Protein AF-A0A379B582-F1 (afdb_monomer)

Organism: NCBI:txid757

InterPro domains:
  IPR000262 FMN-dependent dehydrogenase [PF01070] (6-57)
  IPR013785 Aldolase-type TIM barrel [G3DSA:3.20.20.70] (3-68)

Radius of gyration: 16.02 Å; Cα contacts (8 Å, |Δi|>4): 34; chains: 1; bounding box: 42×29×30 Å

pLDDT: mean 84.15, std 13.74, range [38.91, 95.81]

Foldseek 3Di:
DQADDPDDDDDPCQVVLCVPPNPVRNVVSVVVVVVVVVVVCVVLVHPDPVVDHCVSDDDDDPVVVVVVVPD

Secondary structure (DSSP, 8-state):
--TT-S-----HHHHHHHHHHHHHHHHHHHHHHHHHHHHHHHHHT-SSGGG-SGGG----SHHHHHHHTT-

Structure (mmCIF, N/CA/C/O backbone):
data_AF-A0A379B582-F1
#
_entry.id   AF-A0A379B582-F1
#
loop_
_atom_site.group_PDB
_atom_site.id
_atom_site.type_symbol
_atom_site.label_atom_id
_atom_site.label_alt_id
_atom_site.label_comp_id
_atom_site.label_asym_id
_atom_site.label_entity_id
_atom_site.label_seq_id
_atom_site.pdbx_PDB_ins_code
_atom_site.Cartn_x
_atom_site.Cartn_y
_atom_site.Cartn_z
_atom_site.occupancy
_atom_site.B_iso_or_equiv
_atom_site.auth_seq_id
_atom_site.auth_comp_id
_atom_site.auth_asym_id
_atom_site.auth_atom_id
_atom_site.pdbx_PDB_model_num
ATOM 1 N N . MET A 1 1 ? -5.011 -9.604 -8.250 1.00 38.91 1 MET A N 1
ATOM 2 C CA . MET A 1 1 ? -5.839 -10.765 -7.860 1.00 38.91 1 MET A CA 1
ATOM 3 C C . MET A 1 1 ? -6.043 -10.676 -6.356 1.00 38.91 1 MET A C 1
ATOM 5 O O . MET A 1 1 ? -5.081 -10.900 -5.644 1.00 38.91 1 MET A O 1
ATOM 9 N N . ILE A 1 2 ? -7.224 -10.257 -5.891 1.00 39.62 2 ILE A N 1
ATOM 10 C CA . ILE A 1 2 ? -7.525 -10.050 -4.456 1.00 39.62 2 ILE A CA 1
ATOM 11 C C . ILE A 1 2 ? -8.464 -11.137 -3.891 1.00 39.62 2 ILE A C 1
ATOM 13 O O . ILE A 1 2 ? -8.690 -11.201 -2.694 1.00 39.62 2 ILE A O 1
ATOM 17 N N . SER A 1 3 ? -8.980 -12.036 -4.737 1.00 48.81 3 SER A N 1
ATOM 18 C CA . SER A 1 3 ? -10.097 -12.918 -4.363 1.00 48.81 3 SER A CA 1
ATOM 19 C C . SER A 1 3 ? -9.745 -14.064 -3.401 1.00 48.81 3 SER A C 1
ATOM 21 O O . SER A 1 3 ? -10.663 -14.657 -2.850 1.00 48.81 3 SER A O 1
ATOM 23 N N . ALA A 1 4 ? -8.463 -14.404 -3.224 1.00 49.28 4 ALA A N 1
ATOM 24 C CA . ALA A 1 4 ? -7.979 -15.410 -2.267 1.00 49.28 4 ALA A CA 1
ATOM 25 C C . ALA A 1 4 ? -6.438 -15.430 -2.269 1.00 49.28 4 ALA A C 1
ATOM 27 O O . ALA A 1 4 ? -5.820 -16.387 -2.733 1.00 49.28 4 ALA A O 1
ATOM 28 N N . SER A 1 5 ? -5.788 -14.343 -1.848 1.00 61.09 5 SER A N 1
ATOM 29 C CA . SER A 1 5 ? -4.320 -14.280 -1.840 1.00 61.09 5 SER A C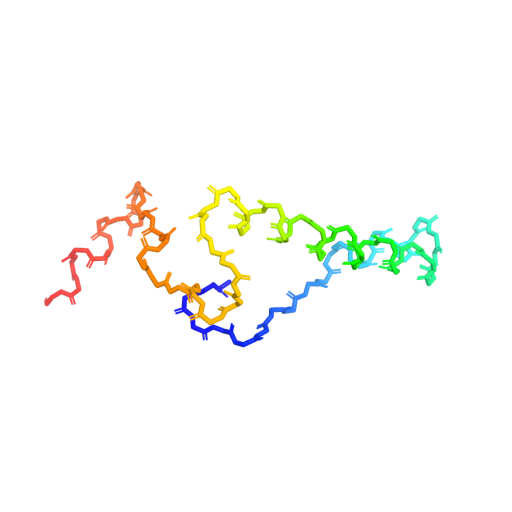A 1
ATOM 30 C C . SER A 1 5 ? -3.787 -13.823 -0.493 1.00 61.09 5 SER A C 1
ATOM 32 O O . SER A 1 5 ? -4.132 -12.742 -0.026 1.00 61.09 5 SER A O 1
ATOM 34 N N . ASN A 1 6 ? -2.876 -14.599 0.090 1.00 76.06 6 ASN A N 1
ATOM 35 C CA . ASN A 1 6 ? -2.148 -14.202 1.295 1.00 76.06 6 ASN A CA 1
ATOM 36 C C . ASN A 1 6 ? -1.091 -13.114 1.023 1.00 76.06 6 ASN A C 1
ATOM 38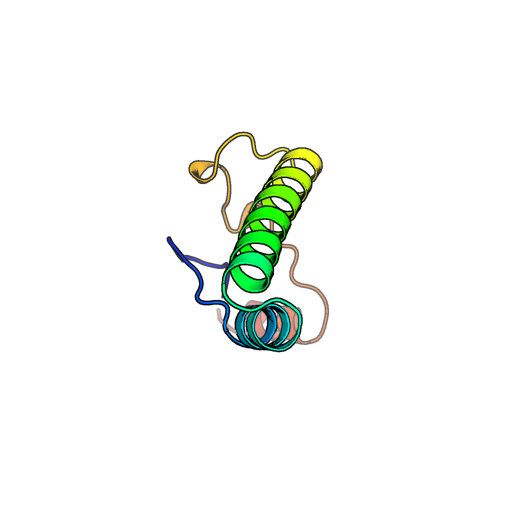 O O . ASN A 1 6 ? -0.620 -12.482 1.963 1.00 76.06 6 ASN A O 1
ATOM 42 N N . ALA A 1 7 ? -0.709 -12.907 -0.242 1.00 80.94 7 ALA A N 1
ATOM 43 C CA . ALA A 1 7 ? 0.222 -11.871 -0.680 1.00 80.94 7 ALA A CA 1
ATOM 44 C C . ALA A 1 7 ? 0.043 -11.564 -2.176 1.00 80.94 7 ALA A C 1
ATOM 46 O O . ALA A 1 7 ? -0.430 -12.410 -2.938 1.00 80.94 7 ALA A O 1
ATOM 47 N N . VAL A 1 8 ? 0.467 -10.371 -2.599 1.00 84.50 8 VAL A N 1
ATOM 48 C CA . VAL A 1 8 ? 0.476 -9.939 -4.003 1.00 84.50 8 VAL A CA 1
ATOM 49 C C . VAL A 1 8 ? 1.859 -9.394 -4.345 1.00 84.50 8 VAL A C 1
ATOM 51 O O . VAL A 1 8 ? 2.426 -8.614 -3.582 1.00 84.50 8 VAL A O 1
ATOM 54 N N . ALA A 1 9 ? 2.399 -9.807 -5.491 1.00 85.75 9 ALA A N 1
ATOM 55 C CA . ALA A 1 9 ? 3.632 -9.246 -6.031 1.00 85.75 9 ALA A CA 1
ATOM 56 C C . ALA A 1 9 ? 3.355 -7.899 -6.715 1.00 85.75 9 ALA A C 1
ATOM 58 O O . ALA A 1 9 ? 2.362 -7.748 -7.431 1.00 85.75 9 ALA A O 1
ATOM 59 N N . VAL A 1 10 ? 4.238 -6.924 -6.496 1.00 88.19 10 VAL A N 1
ATOM 60 C CA . VAL A 1 10 ? 4.137 -5.574 -7.058 1.00 88.19 10 VAL A CA 1
ATOM 61 C C . VAL A 1 10 ? 5.479 -5.210 -7.686 1.00 88.19 10 VAL A C 1
ATOM 63 O O . VAL A 1 10 ? 6.439 -4.976 -6.966 1.00 88.19 10 VAL A O 1
ATOM 66 N N . ASP A 1 11 ? 5.549 -5.145 -9.020 1.00 87.06 11 ASP A N 1
ATOM 67 C CA . ASP A 1 11 ? 6.826 -4.948 -9.727 1.00 87.06 11 ASP A CA 1
ATOM 68 C C . ASP A 1 11 ? 7.025 -3.519 -10.249 1.00 87.06 11 ASP A C 1
ATOM 70 O O . ASP A 1 11 ? 7.996 -2.848 -9.902 1.00 87.06 11 ASP A O 1
ATOM 74 N N . ARG A 1 12 ? 6.111 -3.007 -11.090 1.00 93.62 12 ARG A N 1
ATOM 75 C CA . ARG A 1 12 ? 6.331 -1.715 -11.780 1.00 93.62 12 ARG A CA 1
ATOM 76 C C . ARG A 1 12 ? 6.556 -0.538 -10.822 1.00 93.62 12 ARG A C 1
ATOM 78 O O . ARG A 1 12 ? 7.497 0.216 -11.062 1.00 93.62 12 ARG A O 1
ATOM 85 N N . PRO A 1 13 ? 5.783 -0.394 -9.731 1.00 87.75 13 PRO A N 1
ATOM 86 C CA . PRO A 1 13 ? 6.044 0.641 -8.734 1.00 87.75 13 PRO A CA 1
ATOM 87 C C . PRO A 1 13 ? 7.430 0.523 -8.082 1.00 87.75 13 PRO A C 1
ATOM 89 O O . PRO A 1 13 ? 8.073 1.542 -7.844 1.00 87.75 13 PRO A O 1
ATOM 92 N N . MET A 1 14 ? 7.931 -0.699 -7.856 1.00 90.81 14 MET A N 1
ATOM 93 C CA . MET A 1 14 ? 9.272 -0.922 -7.296 1.00 90.81 14 MET A CA 1
ATOM 94 C C . MET A 1 14 ? 10.359 -0.457 -8.265 1.00 90.81 14 MET A C 1
ATOM 96 O O . MET A 1 14 ? 11.309 0.199 -7.852 1.00 90.81 14 MET A O 1
ATOM 100 N N . LEU A 1 15 ? 10.202 -0.728 -9.566 1.00 90.69 15 LEU A N 1
ATOM 101 C CA . LEU A 1 15 ? 11.152 -0.271 -10.586 1.00 90.69 15 LEU A CA 1
ATOM 102 C C . LEU A 1 15 ? 11.217 1.258 -10.680 1.00 90.69 15 LEU A C 1
ATOM 104 O O . LEU A 1 15 ? 12.298 1.812 -10.866 1.00 90.69 15 LEU A O 1
ATOM 108 N N . TYR A 1 16 ? 10.086 1.950 -10.525 1.00 92.62 16 TYR A N 1
ATOM 109 C CA . TYR A 1 16 ? 10.066 3.414 -10.511 1.00 92.62 16 TYR A CA 1
ATOM 110 C C . TYR A 1 16 ? 10.715 3.985 -9.248 1.00 92.62 16 TYR A C 1
ATOM 112 O O . TYR A 1 16 ? 11.520 4.908 -9.351 1.00 92.62 16 TYR A O 1
ATOM 120 N N . GLY A 1 17 ? 10.435 3.404 -8.076 1.00 88.12 17 GLY A N 1
ATOM 121 C CA . GLY A 1 17 ? 11.117 3.769 -6.831 1.00 88.12 17 GLY A CA 1
ATOM 122 C C . GLY A 1 17 ? 12.632 3.571 -6.933 1.00 88.12 17 GLY A C 1
ATOM 123 O O . GLY A 1 17 ? 13.400 4.476 -6.608 1.00 88.12 17 GLY A O 1
ATOM 124 N N . LEU A 1 18 ? 13.057 2.436 -7.493 1.00 91.81 18 LEU A N 1
ATOM 125 C CA . LEU A 1 18 ? 14.465 2.126 -7.730 1.00 91.81 18 LEU A CA 1
ATOM 126 C C . LEU A 1 18 ? 15.134 3.144 -8.661 1.00 91.81 18 LEU A C 1
ATOM 128 O O . LEU A 1 18 ? 16.243 3.591 -8.384 1.00 91.81 18 LEU A O 1
ATOM 132 N N . ALA A 1 19 ? 14.462 3.530 -9.748 1.00 91.38 19 ALA A N 1
ATOM 133 C CA . ALA A 1 19 ? 14.997 4.493 -10.706 1.00 91.38 19 ALA A CA 1
ATOM 134 C C . ALA A 1 19 ? 15.108 5.919 -10.135 1.00 91.38 19 ALA A C 1
ATOM 136 O O . ALA A 1 19 ? 16.024 6.647 -10.508 1.00 91.38 19 ALA A O 1
ATOM 137 N N . MET A 1 20 ? 14.193 6.327 -9.248 1.00 90.00 20 MET A N 1
ATOM 138 C CA . MET A 1 20 ? 14.159 7.689 -8.696 1.00 90.00 20 MET A CA 1
ATOM 139 C C . MET A 1 20 ? 15.046 7.886 -7.462 1.00 90.00 20 MET A C 1
ATOM 141 O O . MET A 1 20 ? 15.527 8.993 -7.241 1.00 90.00 20 MET A O 1
ATOM 145 N N . GLY A 1 21 ? 15.252 6.845 -6.650 1.00 87.50 21 GLY A N 1
ATOM 146 C CA . GLY A 1 21 ? 15.932 6.976 -5.356 1.00 87.50 21 GLY A CA 1
ATOM 147 C C . GLY A 1 21 ? 16.661 5.720 -4.891 1.00 87.50 21 GLY A C 1
ATOM 148 O O . GLY A 1 21 ? 16.928 5.573 -3.701 1.00 87.50 21 GLY A O 1
ATOM 149 N N . GLY A 1 22 ? 16.954 4.780 -5.794 1.00 91.69 22 GLY A N 1
ATOM 150 C CA . GLY A 1 22 ? 17.620 3.534 -5.431 1.00 91.69 22 GLY A CA 1
ATOM 151 C C . GLY A 1 22 ? 16.821 2.735 -4.395 1.00 91.69 22 GLY A C 1
ATOM 152 O O . GLY A 1 22 ? 15.594 2.655 -4.452 1.00 91.69 22 GLY A O 1
ATOM 153 N N . ALA A 1 23 ? 17.520 2.140 -3.430 1.00 92.88 23 ALA A N 1
ATOM 154 C CA . ALA A 1 23 ? 16.899 1.328 -2.384 1.00 92.88 23 ALA A CA 1
ATOM 155 C C . ALA A 1 23 ? 15.926 2.123 -1.490 1.00 92.88 23 ALA A C 1
ATOM 157 O O . ALA A 1 23 ? 14.861 1.609 -1.153 1.00 92.88 23 ALA A O 1
ATOM 158 N N . GLU A 1 24 ? 16.242 3.379 -1.159 1.00 94.44 24 GLU A N 1
ATOM 159 C CA . GLU A 1 24 ? 15.359 4.238 -0.352 1.00 94.44 24 GLU A CA 1
ATOM 160 C C . GLU A 1 24 ? 14.058 4.573 -1.094 1.00 94.44 24 GLU A C 1
ATOM 162 O O . GLU A 1 24 ? 12.976 4.600 -0.502 1.00 94.44 24 GLU A O 1
ATOM 167 N N . GLY A 1 25 ? 14.139 4.758 -2.415 1.00 93.00 25 GLY A N 1
ATOM 168 C CA . GLY A 1 25 ? 12.963 4.953 -3.258 1.00 93.00 25 GLY A CA 1
ATOM 169 C C . GLY A 1 25 ? 12.054 3.722 -3.278 1.00 93.00 25 GLY A C 1
ATOM 170 O O . GLY A 1 25 ? 10.840 3.857 -3.158 1.00 93.00 25 GLY A O 1
ATOM 171 N N . VAL A 1 26 ? 12.621 2.513 -3.356 1.00 94.88 26 VAL A N 1
ATOM 172 C CA . VAL A 1 26 ? 11.853 1.257 -3.232 1.00 94.88 26 VAL A CA 1
ATOM 173 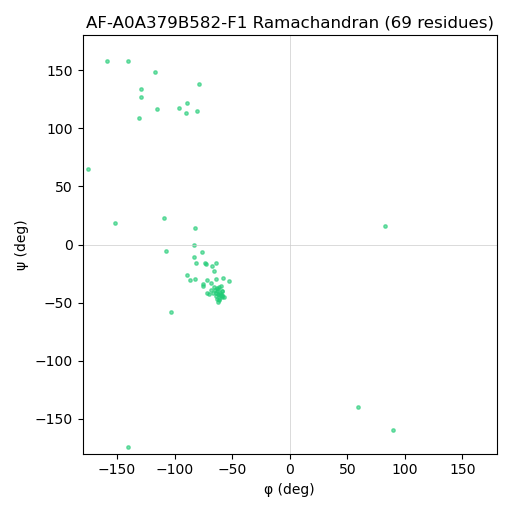C C . VAL A 1 26 ? 11.183 1.157 -1.861 1.00 94.88 26 VAL A C 1
ATOM 175 O O . VAL A 1 26 ? 9.985 0.881 -1.789 1.00 94.88 26 VAL A O 1
ATOM 178 N N . GLN A 1 27 ? 11.928 1.422 -0.784 1.00 95.19 27 GLN A N 1
ATOM 179 C CA . GLN A 1 27 ? 11.396 1.393 0.580 1.00 95.19 27 GLN A CA 1
ATOM 180 C C . GLN A 1 27 ? 10.211 2.353 0.744 1.00 95.19 27 GLN A C 1
ATOM 182 O O . GLN A 1 27 ? 9.164 1.957 1.253 1.00 95.19 27 GLN A O 1
ATOM 187 N N . SER A 1 28 ? 10.337 3.573 0.220 1.00 94.94 28 SER A N 1
ATOM 188 C CA . SER A 1 28 ? 9.272 4.579 0.253 1.00 94.94 28 SER A CA 1
ATOM 189 C C . SER A 1 28 ? 7.995 4.099 -0.447 1.00 94.94 28 SER A C 1
ATOM 191 O O . SER A 1 28 ? 6.893 4.325 0.050 1.00 94.94 28 SER A O 1
ATOM 193 N N . VAL A 1 29 ? 8.113 3.393 -1.581 1.00 95.00 29 VAL A N 1
ATOM 194 C CA . VAL A 1 29 ? 6.942 2.840 -2.285 1.00 95.00 29 VAL A CA 1
ATOM 195 C C . VAL A 1 29 ? 6.289 1.713 -1.480 1.00 95.00 29 VAL A C 1
ATOM 197 O O . VAL A 1 29 ? 5.062 1.641 -1.428 1.00 95.00 29 VAL A O 1
ATOM 200 N N . ILE A 1 30 ? 7.073 0.851 -0.824 1.00 94.69 30 ILE A N 1
ATOM 201 C CA . ILE A 1 30 ? 6.537 -0.215 0.040 1.00 94.69 30 ILE A CA 1
ATOM 202 C C . ILE A 1 30 ? 5.775 0.384 1.228 1.00 94.69 30 ILE A C 1
ATOM 204 O O . ILE A 1 30 ? 4.652 -0.034 1.514 1.00 94.69 30 ILE A O 1
ATOM 208 N N . GLU A 1 31 ? 6.354 1.376 1.904 1.00 95.81 31 GLU A N 1
ATOM 209 C CA . GLU A 1 31 ? 5.722 2.055 3.040 1.00 95.81 31 GLU A CA 1
ATOM 210 C C . GLU A 1 31 ? 4.439 2.781 2.624 1.00 95.81 31 GLU A C 1
ATOM 212 O O . GLU A 1 31 ? 3.426 2.711 3.328 1.00 95.81 31 GLU A O 1
ATOM 217 N N . TRP A 1 32 ? 4.451 3.420 1.452 1.00 95.12 32 TRP A N 1
ATOM 218 C CA . TRP A 1 32 ? 3.270 4.060 0.886 1.00 95.12 32 TRP A CA 1
ATOM 219 C C . TRP A 1 32 ? 2.157 3.048 0.593 1.00 95.12 32 TRP A C 1
ATOM 221 O O . TRP A 1 32 ? 1.041 3.239 1.070 1.00 95.12 32 TRP A O 1
ATOM 231 N N . LEU A 1 33 ? 2.456 1.936 -0.091 1.00 94.56 33 LEU A N 1
ATOM 232 C CA . LEU A 1 33 ? 1.480 0.870 -0.361 1.00 94.56 33 LEU A CA 1
ATOM 233 C C . LEU A 1 33 ? 0.900 0.281 0.931 1.00 94.56 33 LEU A C 1
ATOM 235 O O . LEU A 1 33 ? -0.299 0.018 1.014 1.00 94.56 33 LEU A O 1
ATOM 239 N N . ALA A 1 34 ? 1.734 0.089 1.956 1.00 92.94 34 ALA A N 1
ATOM 240 C CA . ALA A 1 34 ? 1.283 -0.417 3.246 1.00 92.94 34 ALA A CA 1
ATOM 241 C C . ALA A 1 34 ? 0.327 0.560 3.951 1.00 92.94 34 ALA A C 1
ATOM 243 O O . ALA A 1 34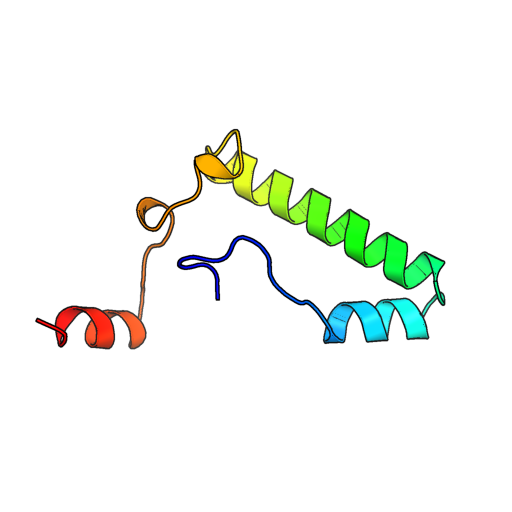 ? -0.643 0.133 4.578 1.00 92.94 34 ALA A O 1
ATOM 244 N N . ASN A 1 35 ? 0.583 1.866 3.865 1.00 95.81 35 ASN A N 1
ATOM 245 C CA . ASN A 1 35 ? -0.291 2.887 4.443 1.00 95.81 35 ASN A CA 1
ATOM 246 C C . ASN A 1 35 ? -1.574 3.102 3.631 1.00 95.81 35 ASN A C 1
ATOM 248 O O . ASN A 1 35 ? -2.636 3.301 4.223 1.00 95.81 35 ASN A O 1
ATOM 252 N N . ASP A 1 36 ? -1.501 3.010 2.306 1.00 94.50 36 ASP A N 1
ATOM 253 C CA . ASP A 1 36 ? -2.673 3.077 1.434 1.00 94.50 36 ASP A CA 1
ATOM 254 C C . ASP A 1 36 ? -3.610 1.887 1.691 1.00 94.50 36 ASP A C 1
ATOM 256 O O . ASP A 1 36 ? -4.801 2.075 1.932 1.00 94.50 36 ASP A O 1
ATOM 260 N N . LEU A 1 37 ? -3.058 0.673 1.823 1.00 92.75 37 LEU A N 1
ATOM 261 C CA . LEU A 1 37 ? -3.831 -0.510 2.207 1.00 92.75 37 LEU A CA 1
ATOM 262 C C . LEU A 1 37 ? -4.514 -0.337 3.573 1.00 92.75 37 LEU A C 1
ATOM 264 O O . LEU A 1 37 ? -5.694 -0.653 3.709 1.00 92.75 37 LEU A O 1
ATOM 268 N N . LYS A 1 38 ? -3.812 0.197 4.583 1.00 94.38 38 LYS A N 1
ATOM 269 C CA . LYS A 1 38 ? -4.427 0.502 5.891 1.00 94.38 38 LYS A CA 1
ATOM 270 C C . LYS A 1 38 ? -5.563 1.513 5.759 1.00 94.38 38 LYS A C 1
ATOM 272 O O . LYS A 1 38 ? -6.596 1.350 6.399 1.00 94.38 38 LYS A O 1
ATOM 277 N N . THR A 1 39 ? -5.381 2.544 4.937 1.00 95.62 39 THR A N 1
ATOM 278 C CA . THR A 1 39 ? -6.414 3.555 4.673 1.00 95.62 39 THR A CA 1
ATOM 279 C C . THR A 1 39 ? -7.644 2.917 4.036 1.00 95.62 39 THR A C 1
ATOM 281 O O . THR A 1 39 ? -8.757 3.133 4.510 1.00 95.62 39 THR A O 1
ATOM 284 N N . ALA A 1 40 ? -7.449 2.069 3.025 1.00 93.00 40 ALA A N 1
ATOM 285 C CA . ALA A 1 40 ? -8.530 1.333 2.381 1.00 93.00 40 ALA A CA 1
ATOM 286 C C . ALA A 1 40 ? -9.275 0.424 3.371 1.00 93.00 40 ALA A C 1
ATOM 288 O O . ALA A 1 40 ? -10.502 0.431 3.389 1.00 93.00 40 ALA A O 1
ATOM 289 N N . MET A 1 41 ? -8.552 -0.292 4.240 1.00 93.81 41 MET A N 1
ATOM 290 C CA . MET A 1 41 ? -9.144 -1.128 5.291 1.00 93.81 41 MET A CA 1
ATOM 291 C C . MET A 1 41 ? -9.974 -0.313 6.293 1.00 93.81 41 MET A C 1
ATOM 293 O O . MET A 1 41 ? -11.085 -0.704 6.637 1.00 93.81 41 MET A O 1
ATOM 297 N N . LEU A 1 42 ? -9.473 0.847 6.730 1.00 94.50 42 LEU A N 1
ATOM 298 C CA . LEU A 1 42 ? -10.213 1.735 7.632 1.00 94.50 42 LEU A CA 1
ATOM 299 C C . LEU A 1 42 ? -11.511 2.242 6.994 1.00 94.50 42 LEU A C 1
ATOM 301 O O . LEU A 1 42 ? -12.544 2.273 7.658 1.00 94.50 42 LEU A O 1
ATOM 305 N N . LEU A 1 43 ? -11.464 2.619 5.714 1.00 94.56 43 LEU A N 1
ATOM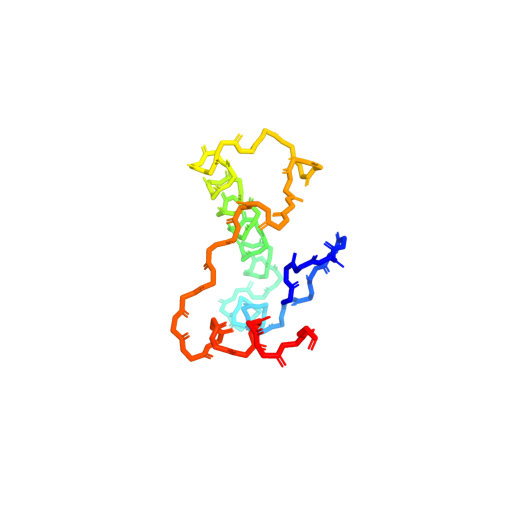 306 C CA . LEU A 1 43 ? -12.632 3.108 4.977 1.00 94.56 43 LEU A CA 1
ATOM 307 C C . LEU A 1 43 ? -13.638 2.000 4.660 1.00 94.56 43 LEU A C 1
ATOM 309 O O . LEU A 1 43 ? -14.835 2.269 4.604 1.00 94.56 43 LEU A O 1
ATOM 313 N N . SER A 1 44 ? -13.170 0.767 4.471 1.00 91.00 44 SER A N 1
ATOM 314 C CA . SER A 1 44 ? -14.037 -0.384 4.230 1.00 91.00 44 SER A CA 1
ATOM 315 C C . SER A 1 44 ? -14.592 -1.007 5.515 1.00 91.00 44 SER A C 1
ATOM 317 O O . SER A 1 44 ? -15.500 -1.829 5.447 1.00 91.00 44 SER A O 1
ATOM 319 N N . GLY A 1 45 ? -14.087 -0.610 6.688 1.00 92.50 45 GLY A N 1
ATOM 320 C CA . GLY A 1 45 ? -14.503 -1.153 7.982 1.00 92.50 45 GLY A CA 1
ATOM 321 C C . GLY A 1 45 ? -13.812 -2.465 8.374 1.00 92.50 45 GLY A C 1
ATOM 322 O O . GLY A 1 45 ? -14.281 -3.143 9.285 1.00 92.50 45 GLY A O 1
ATOM 323 N N . ALA A 1 46 ? -12.701 -2.825 7.726 1.00 93.00 46 ALA A N 1
ATOM 324 C CA . ALA A 1 46 ? -11.885 -3.986 8.076 1.00 93.00 46 ALA A CA 1
ATOM 325 C C . ALA A 1 46 ? -10.809 -3.610 9.111 1.00 93.00 46 ALA A C 1
ATOM 327 O O . ALA A 1 46 ? -9.955 -2.759 8.860 1.00 93.00 46 ALA A O 1
ATOM 328 N N . ALA A 1 47 ? -10.802 -4.262 10.277 1.00 90.38 47 ALA A N 1
ATOM 329 C CA . ALA A 1 47 ? -9.846 -3.964 11.348 1.00 90.38 47 ALA A CA 1
ATOM 330 C C . ALA A 1 47 ? -8.548 -4.782 11.228 1.00 90.38 47 ALA A C 1
ATOM 332 O O . ALA A 1 47 ? -7.489 -4.363 11.698 1.00 90.38 47 ALA A O 1
ATOM 333 N N . LYS A 1 48 ? -8.620 -5.960 10.605 1.00 89.94 48 LYS A N 1
ATOM 334 C CA . LYS A 1 48 ? -7.496 -6.884 10.392 1.00 89.94 48 LYS A CA 1
ATOM 335 C C . LYS A 1 48 ? -7.579 -7.513 9.004 1.00 89.94 48 LYS A C 1
ATOM 337 O O . LYS A 1 48 ? -8.645 -7.596 8.410 1.00 89.94 48 LYS A O 1
ATOM 342 N N . LEU A 1 49 ? -6.446 -8.004 8.496 1.00 88.75 49 LEU A N 1
ATOM 343 C CA . LEU A 1 49 ? -6.382 -8.640 7.172 1.00 88.75 49 LEU A CA 1
ATOM 344 C C . LEU A 1 49 ? -7.321 -9.847 7.042 1.00 88.75 49 LEU A C 1
ATOM 346 O O . LEU A 1 49 ? -7.785 -10.132 5.948 1.00 88.75 49 LEU A O 1
ATOM 350 N N . SER A 1 50 ? -7.612 -10.541 8.146 1.00 87.62 50 SER A N 1
ATOM 351 C CA . SER A 1 50 ? -8.546 -11.669 8.150 1.00 87.62 50 SER A CA 1
ATOM 352 C C . SER A 1 50 ? -10.022 -11.273 8.094 1.00 87.62 50 SER A C 1
ATOM 354 O O . SER A 1 50 ? -10.853 -12.165 7.970 1.00 87.62 50 SER A O 1
ATOM 356 N N . ASP A 1 51 ? -10.348 -9.979 8.177 1.00 88.25 51 ASP A N 1
ATOM 357 C CA . ASP A 1 51 ? -11.705 -9.487 7.917 1.00 88.25 51 ASP A CA 1
ATOM 358 C C . ASP A 1 51 ? -11.966 -9.326 6.413 1.00 88.25 51 ASP A C 1
ATOM 360 O O . ASP A 1 51 ? -13.113 -9.195 6.010 1.00 88.25 51 ASP A O 1
ATOM 364 N N . LEU A 1 52 ? -10.920 -9.312 5.578 1.00 88.12 52 LEU A N 1
ATOM 365 C CA . LEU A 1 52 ? -11.055 -9.103 4.140 1.00 88.12 52 LEU A CA 1
ATOM 366 C C . LEU A 1 52 ? -11.481 -10.401 3.448 1.00 88.12 52 LEU A C 1
ATOM 368 O O . LEU A 1 52 ? -10.718 -11.366 3.383 1.00 88.12 52 LEU A O 1
ATOM 372 N N . ASP A 1 53 ? -12.681 -10.392 2.876 1.00 86.44 53 ASP A N 1
ATOM 373 C CA . ASP A 1 53 ? -13.214 -11.475 2.055 1.00 86.44 53 ASP A CA 1
ATOM 374 C C . ASP A 1 53 ? -13.991 -10.934 0.837 1.00 86.44 53 ASP A C 1
ATOM 376 O O . ASP A 1 53 ? -14.000 -9.734 0.550 1.00 86.44 53 ASP A O 1
ATOM 380 N N . ALA A 1 54 ? -14.631 -11.830 0.081 1.00 84.88 54 ALA A N 1
ATOM 381 C CA . ALA A 1 54 ? -15.368 -11.468 -1.127 1.00 84.88 54 ALA A CA 1
ATOM 382 C C . ALA A 1 54 ? -16.583 -10.549 -0.876 1.00 84.88 54 ALA A C 1
ATOM 384 O O . ALA A 1 54 ? -17.053 -9.930 -1.825 1.00 84.88 54 ALA A O 1
ATOM 385 N N . SER A 1 55 ? -17.074 -10.412 0.363 1.00 85.81 55 SER A N 1
ATOM 386 C CA . SER A 1 55 ? -18.177 -9.497 0.700 1.00 85.8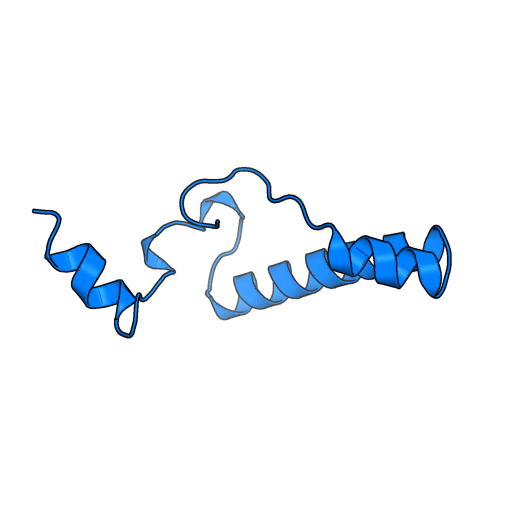1 55 SER A CA 1
ATOM 387 C C . SER A 1 55 ? -17.800 -8.018 0.561 1.00 85.81 55 SER A C 1
ATOM 389 O O . SER A 1 55 ? -18.678 -7.173 0.410 1.00 85.81 55 SER A O 1
ATOM 391 N N . PHE A 1 56 ? -16.501 -7.707 0.546 1.00 85.19 56 PHE A N 1
ATOM 392 C CA . PHE A 1 56 ? -15.972 -6.356 0.346 1.00 85.19 56 PHE A CA 1
ATOM 393 C C . PHE A 1 56 ? -15.873 -5.952 -1.134 1.00 85.19 56 PHE A C 1
ATOM 395 O O . PHE A 1 56 ? -15.413 -4.851 -1.440 1.00 85.19 56 PHE A O 1
ATOM 402 N N . ILE A 1 57 ? -16.252 -6.836 -2.061 1.00 86.94 57 ILE A N 1
ATOM 403 C CA . ILE A 1 57 ? -16.101 -6.628 -3.502 1.00 86.94 57 ILE A CA 1
ATOM 404 C C . ILE A 1 57 ? -17.484 -6.559 -4.142 1.00 86.94 57 ILE A C 1
ATOM 406 O O . ILE A 1 57 ? -18.203 -7.554 -4.185 1.00 86.94 57 ILE A O 1
ATOM 410 N N . ASP A 1 58 ? -17.813 -5.403 -4.715 1.00 87.19 58 ASP A N 1
ATOM 411 C CA . ASP A 1 58 ? -18.931 -5.275 -5.646 1.00 87.19 58 ASP A CA 1
ATOM 412 C C . ASP A 1 58 ? -18.403 -5.366 -7.084 1.00 87.19 58 ASP A C 1
ATOM 414 O O . ASP A 1 58 ? -17.558 -4.569 -7.507 1.00 87.19 58 ASP A O 1
ATOM 418 N N . ILE A 1 59 ? -18.842 -6.384 -7.826 1.00 83.94 59 ILE A N 1
ATOM 419 C CA . ILE A 1 59 ? -18.428 -6.580 -9.218 1.00 83.94 59 ILE A CA 1
ATOM 420 C C . ILE A 1 59 ? -19.412 -5.831 -10.106 1.00 83.94 59 ILE A C 1
ATOM 422 O O . ILE A 1 59 ? -20.566 -6.225 -10.243 1.00 83.94 59 ILE A O 1
ATOM 426 N N . VAL A 1 60 ? -18.921 -4.787 -10.769 1.00 85.12 60 VAL A N 1
ATOM 427 C CA . VAL A 1 60 ? -19.725 -3.919 -11.636 1.00 85.12 60 VAL A CA 1
ATOM 428 C C . VAL A 1 60 ? -19.220 -3.998 -13.087 1.00 85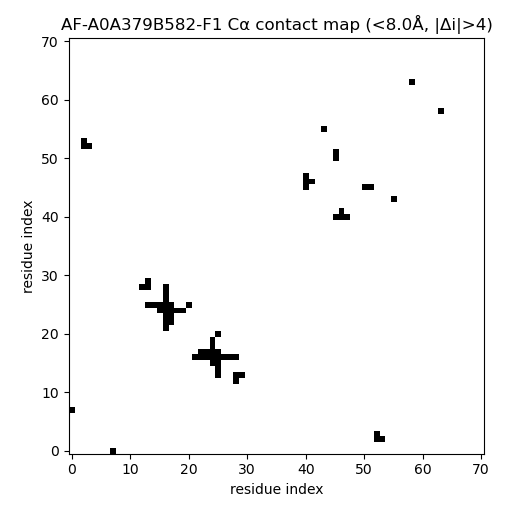.12 60 VAL A C 1
ATOM 430 O O . VAL A 1 60 ? -18.026 -4.189 -13.331 1.00 85.12 60 VAL A O 1
ATOM 433 N N . GLY A 1 61 ? -20.121 -3.846 -14.067 1.00 81.62 61 GLY A N 1
ATOM 434 C CA . GLY A 1 61 ? -19.806 -3.815 -15.508 1.00 81.62 61 GLY A CA 1
ATOM 435 C C . GLY A 1 61 ? -19.834 -5.188 -16.197 1.00 81.62 61 GLY A C 1
ATOM 436 O O . GLY A 1 61 ? -20.433 -6.122 -15.681 1.00 81.62 61 GLY A O 1
ATOM 437 N N . GLU A 1 62 ? -19.175 -5.330 -17.355 1.00 80.38 62 GLU A N 1
ATOM 438 C CA . GLU A 1 62 ? -19.109 -6.586 -18.146 1.00 80.38 62 GLU A CA 1
ATOM 439 C C . GLU A 1 62 ? -18.633 -7.793 -17.310 1.00 80.38 62 GLU A C 1
ATOM 441 O O . GLU A 1 62 ? -19.089 -8.924 -17.479 1.00 80.38 62 GLU A O 1
ATOM 446 N N . ASN A 1 63 ? -17.776 -7.541 -16.317 1.00 76.38 63 ASN A N 1
ATOM 447 C CA . ASN A 1 63 ? -17.301 -8.561 -15.381 1.00 76.38 63 ASN A CA 1
ATOM 448 C C . ASN A 1 63 ? -18.414 -9.131 -14.477 1.00 76.38 63 ASN A C 1
ATOM 450 O O . ASN A 1 63 ? -18.269 -10.244 -13.971 1.00 76.38 63 ASN A O 1
ATOM 454 N N . ALA A 1 64 ? -19.513 -8.398 -14.265 1.00 73.88 64 ALA A N 1
ATOM 455 C CA . ALA A 1 64 ? -20.668 -8.874 -13.507 1.00 73.88 64 ALA A CA 1
ATOM 456 C C . ALA A 1 64 ? -21.445 -9.934 -14.300 1.00 73.88 64 ALA A C 1
ATOM 458 O O . ALA A 1 64 ? -21.799 -10.978 -13.752 1.00 73.88 64 ALA A O 1
ATOM 459 N N . GLU A 1 65 ? -21.635 -9.721 -15.607 1.00 68.88 65 GLU A N 1
ATOM 460 C CA . GLU A 1 65 ? -22.312 -10.683 -16.488 1.00 68.88 65 GLU A CA 1
ATOM 461 C C . GLU A 1 65 ? -21.562 -12.017 -16.541 1.00 68.88 65 GLU A C 1
ATOM 463 O O . GLU A 1 65 ? -22.165 -13.092 -16.530 1.00 68.88 65 GLU A O 1
ATOM 468 N N . PHE A 1 66 ? -20.232 -11.966 -16.511 1.00 68.25 66 PHE A N 1
ATOM 469 C CA . PHE A 1 66 ? -19.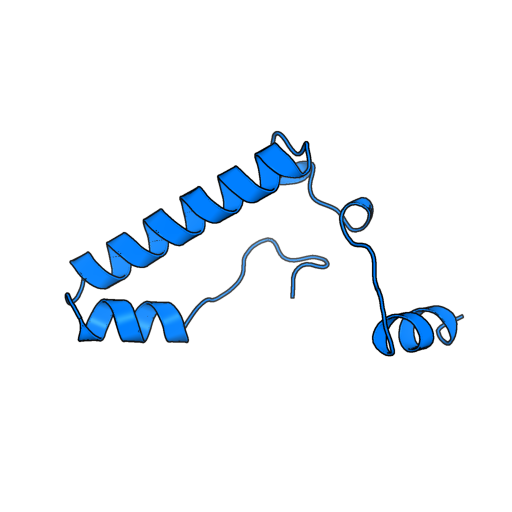391 -13.156 -16.462 1.00 68.25 66 PHE A CA 1
ATOM 470 C C . PHE A 1 66 ? -19.566 -13.988 -15.182 1.00 68.25 66 PHE A C 1
ATOM 472 O O . PHE A 1 66 ? -19.393 -15.206 -15.220 1.00 68.25 66 PHE A O 1
ATOM 479 N N . ASN A 1 67 ? -19.912 -13.361 -14.053 1.00 67.81 67 ASN A N 1
ATOM 480 C CA . ASN A 1 67 ? -20.102 -14.067 -12.785 1.00 67.81 67 ASN A CA 1
ATOM 481 C C . ASN A 1 67 ? -21.501 -14.705 -12.676 1.00 67.81 67 ASN A C 1
ATOM 483 O O . ASN A 1 67 ? -21.650 -15.756 -12.061 1.00 67.81 67 ASN A O 1
ATOM 487 N N . VAL A 1 68 ? -22.515 -14.116 -13.323 1.00 64.88 68 VAL A N 1
ATOM 488 C CA . VAL A 1 68 ? -23.891 -14.649 -13.346 1.00 64.88 68 VAL A CA 1
ATOM 489 C C . VAL A 1 68 ? -24.023 -15.867 -14.274 1.00 64.88 68 VAL A C 1
ATOM 491 O O . VAL A 1 68 ? -24.752 -16.802 -13.958 1.00 64.88 68 VAL A O 1
ATOM 494 N N . ASN A 1 69 ? -23.284 -15.911 -15.388 1.00 65.06 69 ASN A N 1
ATOM 495 C CA . ASN A 1 69 ? -23.353 -17.000 -16.380 1.00 65.06 69 ASN A CA 1
ATOM 496 C C . ASN A 1 69 ? -22.515 -18.250 -16.021 1.00 65.06 69 ASN A C 1
ATOM 498 O O . ASN A 1 69 ? -22.249 -19.091 -16.880 1.00 65.06 69 ASN A O 1
ATOM 502 N N . ARG A 1 70 ? -22.064 -18.368 -14.766 1.00 60.12 70 ARG A N 1
ATOM 503 C CA . ARG A 1 70 ? -21.242 -19.480 -14.249 1.00 60.12 70 ARG A CA 1
ATOM 504 C C . ARG A 1 70 ? -21.984 -20.412 -13.282 1.00 60.12 70 ARG A C 1
ATOM 506 O O . ARG A 1 70 ? -21.338 -21.078 -12.474 1.00 60.12 70 ARG A O 1
ATOM 513 N N . GLY A 1 71 ? -23.315 -20.442 -13.369 1.00 53.41 71 GLY A N 1
ATOM 514 C CA . GLY A 1 71 ? -24.180 -21.431 -12.712 1.00 53.41 71 GLY A CA 1
ATOM 515 C C . GLY A 1 71 ? -24.339 -22.700 -13.535 1.00 53.41 71 GLY A C 1
ATOM 516 O O . GLY A 1 71 ? -24.578 -22.568 -14.755 1.00 53.41 71 GLY A O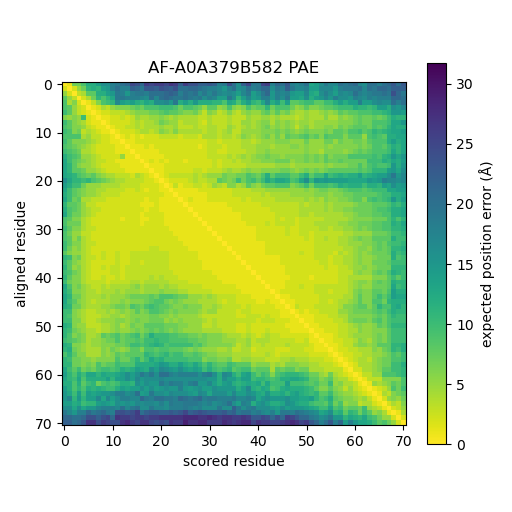 1
#

Mean predicted aligned error: 7.11 Å

Sequence (71 aa):
MISASNAVAVDRPMLYGLAMGGAEGVQSVIEWLANDLKTAMLLSGAAKLSDLDASFIDIVGENAEFNVNRG

Solvent-accessible surface area (backbone atoms only — not comparable to full-atom values): 4498 Å² total; per-residue (Å²): 128,80,88,84,55,100,70,78,92,74,60,71,66,41,54,51,17,34,73,75,47,39,71,64,23,28,50,53,48,53,55,48,52,56,51,50,51,51,51,51,29,59,76,72,70,36,92,49,80,87,64,68,55,70,88,81,58,84,72,71,66,76,66,32,58,60,63,66,74,71,119